Protein AF-F2IFG6-F1 (afdb_monomer_lite)

Secondary structure (DSSP, 8-state):
-HHHHHHHHHHHHHHHHHHHHHHHHHTT-EEEEEEEE-SSS-EEEEEEEETTTTEEEEEEEETTTTEEEEEEEE--SS--GGGEEEEEEEE---S--TTHHHHHHHHHHHHHHHHHHH-

Radius of gyration: 14.22 Å; chains: 1; bounding box: 33×25×43 Å

Structure (mmCIF, N/CA/C/O backbone):
data_AF-F2IFG6-F1
#
_entry.id   AF-F2IFG6-F1
#
loop_
_atom_site.group_PDB
_atom_site.id
_atom_site.type_symbol
_atom_site.label_atom_id
_atom_site.label_alt_id
_atom_site.label_comp_id
_atom_site.label_asym_id
_atom_site.label_entity_id
_atom_site.label_seq_id
_atom_site.pdbx_PDB_ins_code
_atom_site.Cartn_x
_atom_site.Cartn_y
_atom_site.Cartn_z
_atom_site.occupancy
_atom_site.B_iso_or_equiv
_atom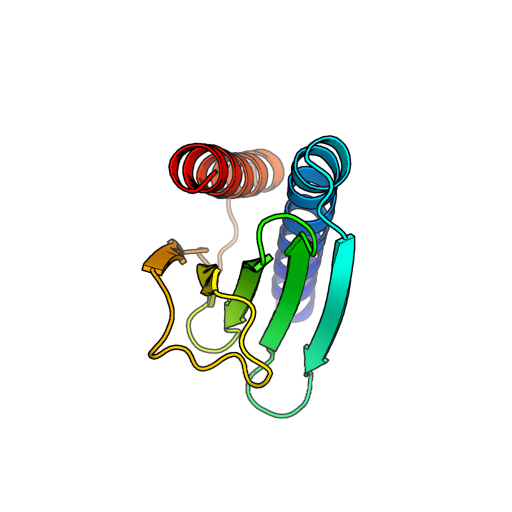_site.auth_seq_id
_atom_site.auth_comp_id
_atom_site.auth_asym_id
_atom_site.auth_atom_id
_atom_site.pdbx_PDB_model_num
ATOM 1 N N . MET A 1 1 ? 21.129 1.382 -16.371 1.00 46.50 1 MET A N 1
ATOM 2 C CA . MET A 1 1 ? 19.902 0.546 -16.429 1.00 46.50 1 MET A CA 1
ATOM 3 C C . MET A 1 1 ? 19.304 0.313 -15.038 1.00 46.50 1 MET A C 1
ATOM 5 O O . MET A 1 1 ? 18.096 0.440 -14.908 1.00 46.50 1 MET A O 1
ATOM 9 N N . LEU A 1 2 ? 20.127 0.068 -14.006 1.00 52.81 2 LEU A N 1
ATOM 10 C CA . LEU A 1 2 ? 19.700 -0.076 -12.602 1.00 52.81 2 LEU A CA 1
ATOM 11 C C . LEU A 1 2 ? 19.018 1.176 -12.006 1.00 52.81 2 LEU A C 1
ATOM 13 O O . LEU A 1 2 ? 17.926 1.044 -11.466 1.00 52.81 2 LEU A O 1
ATOM 17 N N . ASN A 1 3 ? 19.585 2.381 -12.174 1.00 58.50 3 ASN A N 1
ATOM 18 C CA . ASN A 1 3 ? 18.987 3.624 -11.636 1.00 58.50 3 ASN A CA 1
ATOM 19 C C . ASN A 1 3 ? 17.570 3.873 -12.156 1.00 58.50 3 ASN A C 1
ATOM 21 O O . ASN A 1 3 ? 16.654 4.140 -11.398 1.00 58.50 3 ASN A O 1
ATOM 25 N N . TYR A 1 4 ? 17.374 3.664 -13.451 1.00 56.62 4 TYR A N 1
ATOM 26 C CA . TYR A 1 4 ? 16.075 3.806 -14.089 1.00 56.62 4 TYR A CA 1
ATOM 27 C C . TYR A 1 4 ? 15.035 2.795 -13.569 1.00 56.62 4 TYR A C 1
ATOM 29 O O . TYR A 1 4 ? 13.848 3.100 -13.520 1.00 56.62 4 TYR A O 1
ATOM 37 N N . ILE A 1 5 ? 15.441 1.569 -13.211 1.00 60.12 5 ILE A N 1
ATOM 38 C CA . ILE A 1 5 ? 14.522 0.580 -12.620 1.00 60.12 5 ILE A CA 1
ATOM 39 C C . ILE A 1 5 ? 14.116 1.033 -11.213 1.00 60.12 5 ILE A C 1
ATOM 41 O O . ILE A 1 5 ? 12.933 0.952 -10.891 1.00 60.12 5 ILE A O 1
ATOM 45 N N . ARG A 1 6 ? 15.063 1.570 -10.431 1.00 65.38 6 ARG A N 1
ATOM 46 C CA . ARG A 1 6 ? 14.803 2.152 -9.105 1.00 65.38 6 ARG A CA 1
ATOM 47 C C . ARG A 1 6 ? 13.850 3.341 -9.167 1.00 65.38 6 ARG A C 1
ATOM 49 O O . ARG A 1 6 ? 12.828 3.309 -8.501 1.00 65.38 6 ARG A O 1
ATOM 56 N N . GLU A 1 7 ? 14.089 4.295 -10.063 1.00 67.56 7 GLU A N 1
ATOM 57 C CA . GLU A 1 7 ? 13.195 5.446 -10.269 1.00 67.56 7 GLU A CA 1
ATOM 58 C C . GLU A 1 7 ? 11.751 5.020 -10.587 1.00 67.56 7 GLU A C 1
ATOM 60 O O . GLU A 1 7 ? 10.796 5.666 -10.159 1.00 67.56 7 GLU A O 1
ATOM 65 N N . ASN A 1 8 ? 11.563 3.909 -11.312 1.00 68.62 8 ASN A N 1
ATOM 66 C CA . ASN A 1 8 ? 10.223 3.394 -11.606 1.00 68.62 8 ASN A CA 1
ATOM 67 C C . ASN A 1 8 ? 9.541 2.787 -10.373 1.00 68.62 8 ASN A C 1
ATOM 69 O O . ASN A 1 8 ? 8.326 2.925 -10.230 1.00 68.62 8 ASN A O 1
ATOM 73 N N . ILE A 1 9 ? 10.297 2.088 -9.525 1.00 71.75 9 ILE A N 1
ATOM 74 C CA . ILE A 1 9 ? 9.786 1.523 -8.274 1.00 71.75 9 ILE A CA 1
ATOM 75 C C . ILE A 1 9 ? 9.435 2.664 -7.328 1.00 71.75 9 ILE A C 1
ATOM 77 O O . ILE A 1 9 ? 8.310 2.710 -6.848 1.00 71.75 9 ILE A O 1
ATOM 81 N N . ASP A 1 10 ? 10.342 3.620 -7.144 1.00 77.56 10 ASP A N 1
ATOM 82 C CA . ASP A 1 10 ? 10.131 4.782 -6.283 1.00 77.56 10 ASP A CA 1
ATOM 83 C C . ASP A 1 10 ? 8.871 5.546 -6.677 1.00 77.56 10 ASP A C 1
ATOM 85 O O . ASP A 1 10 ? 8.028 5.840 -5.832 1.00 77.56 10 ASP A O 1
ATOM 89 N N . TYR A 1 11 ? 8.700 5.790 -7.978 1.00 79.94 11 TYR A N 1
ATOM 90 C CA . TYR A 1 11 ? 7.505 6.437 -8.497 1.00 79.94 11 TYR A CA 1
ATOM 91 C C . TYR A 1 11 ? 6.237 5.609 -8.258 1.00 79.94 11 TYR A C 1
ATOM 93 O O . TYR A 1 11 ? 5.216 6.159 -7.853 1.00 79.94 11 TYR A O 1
ATOM 101 N N . ALA A 1 12 ? 6.272 4.294 -8.494 1.00 77.62 12 ALA A N 1
ATOM 102 C CA . ALA A 1 12 ? 5.113 3.432 -8.269 1.00 77.62 12 ALA A CA 1
ATOM 103 C C . ALA A 1 12 ? 4.713 3.370 -6.786 1.00 77.62 12 ALA A C 1
ATOM 105 O O . ALA A 1 12 ? 3.524 3.425 -6.481 1.00 77.62 12 ALA A O 1
ATOM 106 N N . GLN A 1 13 ? 5.695 3.294 -5.887 1.00 79.81 13 GLN A N 1
ATOM 107 C CA . GLN A 1 13 ? 5.503 3.304 -4.436 1.00 79.81 13 GLN A CA 1
ATOM 108 C C . GLN A 1 13 ? 4.883 4.606 -3.966 1.00 79.81 13 GLN A C 1
ATOM 110 O O . GLN A 1 13 ? 3.878 4.593 -3.265 1.00 79.81 13 GLN A O 1
ATOM 115 N N . GLU A 1 14 ? 5.443 5.729 -4.406 1.00 86.62 14 GLU A N 1
ATOM 116 C CA . GLU A 1 14 ? 4.961 7.042 -4.000 1.00 86.62 14 GLU A CA 1
ATOM 117 C C . GLU A 1 14 ? 3.537 7.289 -4.513 1.00 86.62 14 GLU A C 1
ATOM 119 O O . GLU A 1 14 ? 2.678 7.769 -3.777 1.00 86.62 14 GLU A O 1
ATOM 124 N N . GLN A 1 15 ? 3.236 6.875 -5.749 1.00 86.06 15 GLN A N 1
ATOM 125 C CA . GLN A 1 15 ? 1.876 6.938 -6.287 1.00 86.06 15 GLN A CA 1
ATOM 126 C C . GLN A 1 15 ? 0.896 6.036 -5.525 1.00 86.06 15 GLN A C 1
ATOM 128 O O . GLN A 1 15 ? -0.239 6.450 -5.284 1.00 86.06 15 GLN A O 1
ATOM 133 N N . ALA A 1 16 ? 1.308 4.820 -5.152 1.00 86.19 16 ALA A N 1
ATOM 134 C CA . ALA A 1 16 ? 0.481 3.917 -4.358 1.00 86.19 16 ALA A CA 1
ATOM 135 C C . ALA A 1 16 ? 0.206 4.509 -2.971 1.00 86.19 16 ALA A C 1
ATOM 137 O O . ALA A 1 16 ? -0.955 4.667 -2.602 1.00 86.19 16 ALA A O 1
ATOM 138 N N . LYS A 1 17 ? 1.254 4.930 -2.255 1.00 91.19 17 LYS A N 1
ATOM 139 C CA . LYS A 1 17 ? 1.162 5.585 -0.947 1.00 91.19 17 LYS A CA 1
ATOM 140 C C . LYS A 1 17 ? 0.207 6.775 -0.984 1.00 91.19 17 LYS A C 1
ATOM 142 O O . LYS A 1 17 ? -0.739 6.808 -0.209 1.00 91.19 17 LYS A O 1
ATOM 147 N N . GLN A 1 18 ? 0.411 7.721 -1.904 1.00 92.31 18 GLN A N 1
ATOM 148 C CA . GLN A 1 18 ? -0.410 8.934 -1.992 1.00 92.31 18 GLN A CA 1
ATOM 149 C C . GLN A 1 18 ? -1.892 8.618 -2.212 1.00 92.31 18 GLN A C 1
ATOM 151 O O . GLN A 1 18 ? -2.752 9.177 -1.532 1.00 92.31 18 GLN A O 1
ATOM 156 N N . LYS A 1 19 ? -2.208 7.717 -3.151 1.00 90.12 19 LYS A N 1
ATOM 157 C CA . LYS A 1 19 ? -3.605 7.395 -3.470 1.00 90.12 19 LYS A CA 1
ATOM 158 C C . LYS A 1 19 ? -4.286 6.566 -2.387 1.00 90.12 19 LYS A C 1
ATOM 160 O 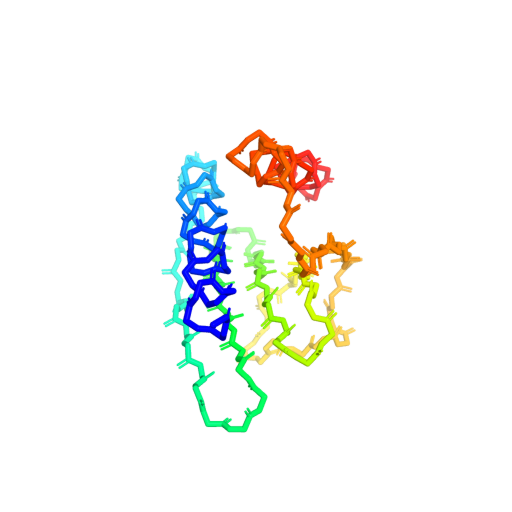O . LYS A 1 19 ? -5.458 6.808 -2.113 1.00 90.12 19 LYS A O 1
ATOM 165 N N . LEU A 1 20 ? -3.581 5.610 -1.783 1.00 89.56 20 LEU A N 1
ATOM 166 C CA . LEU A 1 20 ? -4.129 4.815 -0.685 1.00 89.56 20 LEU A CA 1
ATOM 167 C C . LEU A 1 20 ? -4.330 5.685 0.558 1.00 89.56 20 LEU A C 1
ATOM 169 O O . LEU A 1 20 ? -5.416 5.642 1.124 1.00 89.56 20 LEU A O 1
ATOM 173 N N . SER A 1 21 ? -3.364 6.543 0.913 1.00 93.25 21 SER A N 1
ATOM 174 C CA . SER A 1 21 ? -3.525 7.505 2.012 1.00 93.25 21 SER A CA 1
ATOM 175 C C . SER A 1 21 ? -4.740 8.404 1.806 1.00 93.25 21 SER A C 1
ATOM 177 O O . SER A 1 21 ? -5.538 8.530 2.718 1.00 93.25 21 SER A O 1
ATOM 179 N N . LEU A 1 22 ? -4.971 8.943 0.602 1.00 93.50 22 LEU A N 1
ATOM 180 C CA . LEU A 1 22 ? -6.155 9.774 0.344 1.00 93.50 22 LEU A CA 1
ATOM 181 C C . LEU A 1 22 ? -7.478 9.051 0.668 1.00 93.50 22 LEU A C 1
ATOM 183 O O . LEU A 1 22 ? -8.417 9.666 1.166 1.00 93.50 22 LEU A O 1
ATOM 187 N N . ILE A 1 23 ? -7.572 7.756 0.366 1.00 90.81 23 ILE A N 1
ATOM 188 C CA . ILE A 1 23 ? -8.766 6.948 0.652 1.00 90.81 23 ILE A CA 1
ATOM 189 C C . ILE A 1 23 ? -8.847 6.636 2.150 1.00 90.81 23 ILE A C 1
ATOM 191 O O . ILE A 1 23 ? -9.893 6.815 2.767 1.00 90.81 23 ILE A O 1
ATOM 195 N N . LEU A 1 24 ? -7.738 6.186 2.729 1.00 90.38 24 LEU A N 1
ATOM 196 C CA . LEU A 1 24 ? -7.640 5.721 4.109 1.00 90.38 24 LEU A CA 1
ATOM 197 C C . LEU A 1 24 ? -7.805 6.859 5.124 1.00 90.38 24 LEU A C 1
ATOM 199 O O . LEU A 1 24 ? -8.525 6.694 6.108 1.00 90.38 24 LEU A O 1
ATOM 203 N N . ASP A 1 25 ? -7.235 8.030 4.855 1.00 92.50 25 ASP A N 1
ATOM 204 C CA . ASP A 1 25 ? -7.369 9.223 5.695 1.00 92.50 25 ASP A CA 1
ATOM 205 C C . ASP A 1 25 ? -8.840 9.670 5.777 1.00 92.50 25 ASP A C 1
ATOM 207 O O . ASP A 1 25 ? -9.342 9.978 6.859 1.00 92.50 25 ASP A O 1
ATOM 211 N N . ASN A 1 26 ? -9.575 9.611 4.656 1.00 91.94 26 ASN A N 1
ATOM 212 C CA . ASN A 1 26 ? -11.017 9.896 4.618 1.00 91.94 26 ASN A CA 1
ATOM 213 C C . ASN A 1 26 ? -11.858 8.888 5.421 1.00 91.94 26 ASN A C 1
ATOM 215 O O . ASN A 1 26 ? -12.983 9.196 5.807 1.00 91.94 26 ASN A O 1
ATOM 219 N N . LEU A 1 27 ? -11.319 7.697 5.684 1.00 89.56 27 LEU A N 1
ATOM 220 C CA . LEU A 1 27 ? -11.963 6.629 6.452 1.00 89.56 27 LEU A CA 1
ATOM 221 C C . LEU A 1 27 ? -11.435 6.538 7.894 1.00 89.56 27 LEU A C 1
ATOM 223 O O . LEU A 1 27 ? -11.718 5.573 8.605 1.00 89.56 27 LEU A O 1
ATOM 227 N N . GLY A 1 28 ? -10.672 7.540 8.342 1.00 89.38 28 GLY A N 1
ATOM 228 C CA . GLY A 1 28 ? -10.194 7.654 9.720 1.00 89.38 28 GLY A CA 1
ATOM 229 C C . GLY A 1 28 ? -8.952 6.823 10.045 1.00 89.38 28 GLY A C 1
ATOM 230 O O . GLY A 1 28 ? -8.582 6.717 11.219 1.00 89.38 28 GLY A O 1
ATOM 231 N N . TYR A 1 29 ? -8.291 6.248 9.040 1.00 90.62 29 TYR A N 1
ATOM 232 C CA . TYR A 1 29 ? -6.986 5.626 9.227 1.00 90.62 29 TYR A CA 1
ATOM 233 C C . TYR A 1 29 ? -5.893 6.695 9.307 1.00 90.62 29 TYR A C 1
ATOM 235 O O . TYR A 1 29 ? -6.047 7.812 8.820 1.00 90.62 29 TYR A O 1
ATOM 243 N N . LYS A 1 30 ? -4.764 6.345 9.921 1.00 90.19 30 LYS A N 1
ATOM 244 C CA . LYS A 1 30 ? -3.563 7.180 9.986 1.00 90.19 30 LYS A CA 1
ATOM 245 C C . LYS A 1 30 ? -2.343 6.364 9.609 1.00 90.19 30 LYS A C 1
ATOM 247 O O . LYS A 1 30 ? -2.170 5.258 10.120 1.00 90.19 30 LYS A O 1
ATOM 252 N N . LEU A 1 31 ? -1.485 6.926 8.763 1.00 91.12 31 LEU A N 1
ATOM 253 C CA . LEU A 1 31 ? -0.180 6.345 8.464 1.00 91.12 31 LEU A CA 1
ATOM 254 C C . LEU A 1 31 ? 0.702 6.392 9.723 1.00 91.12 31 LEU A C 1
ATOM 256 O O . LEU A 1 31 ? 0.970 7.469 10.253 1.00 91.12 31 LEU A O 1
ATOM 260 N N . VAL A 1 32 ? 1.148 5.230 10.193 1.00 87.88 32 VAL A N 1
ATOM 261 C CA . VAL A 1 32 ? 1.992 5.083 11.395 1.00 87.88 32 VAL A CA 1
ATOM 262 C C . VAL A 1 32 ? 3.347 4.459 11.112 1.00 87.88 32 VAL A C 1
ATOM 264 O O . VAL A 1 32 ? 4.244 4.556 11.942 1.00 87.88 32 VAL A O 1
ATOM 267 N N . THR A 1 33 ? 3.524 3.832 9.951 1.00 88.25 33 THR A N 1
ATOM 268 C CA . THR A 1 33 ? 4.836 3.358 9.499 1.00 88.25 33 THR A CA 1
ATOM 269 C C . THR A 1 33 ? 5.058 3.748 8.052 1.00 88.25 33 THR A C 1
ATOM 271 O O . THR A 1 33 ? 4.188 3.554 7.208 1.00 88.25 33 THR A O 1
ATOM 274 N N . ASP A 1 34 ? 6.240 4.298 7.802 1.00 90.81 34 ASP A N 1
ATOM 275 C CA . ASP A 1 34 ? 6.807 4.622 6.498 1.00 90.81 34 ASP A CA 1
ATOM 276 C C . ASP A 1 34 ? 8.283 4.225 6.565 1.00 90.81 34 ASP A C 1
ATOM 278 O O . ASP A 1 34 ? 9.137 4.986 7.024 1.00 90.81 34 ASP A O 1
ATOM 282 N N . LEU A 1 35 ? 8.554 2.962 6.246 1.00 87.31 35 LEU A N 1
ATOM 283 C CA . LEU A 1 35 ? 9.869 2.356 6.398 1.00 87.31 35 LEU A CA 1
ATOM 284 C C . LEU A 1 35 ? 10.432 2.000 5.028 1.00 87.31 35 LEU A C 1
ATOM 286 O O . LEU A 1 35 ? 9.787 1.325 4.227 1.00 87.31 35 LEU A O 1
ATOM 290 N N . HIS A 1 36 ? 11.675 2.412 4.780 1.00 88.06 36 HIS A N 1
ATOM 291 C CA . HIS A 1 36 ? 12.435 2.037 3.591 1.00 88.06 36 HIS A CA 1
ATOM 292 C C . HIS A 1 36 ? 13.750 1.391 4.014 1.00 88.06 36 HIS A C 1
ATOM 294 O O . HIS A 1 36 ? 14.699 2.081 4.383 1.00 88.06 36 HIS A O 1
ATOM 300 N N . ASN A 1 37 ? 13.812 0.062 3.936 1.00 84.19 37 ASN A N 1
ATOM 301 C CA . ASN A 1 37 ? 15.051 -0.671 4.136 1.00 84.19 37 ASN A CA 1
ATOM 302 C C . ASN A 1 37 ? 15.800 -0.780 2.803 1.00 84.19 37 ASN A C 1
ATOM 304 O O . ASN A 1 37 ? 15.290 -1.353 1.842 1.00 84.19 37 ASN A O 1
ATOM 308 N N . LYS A 1 38 ?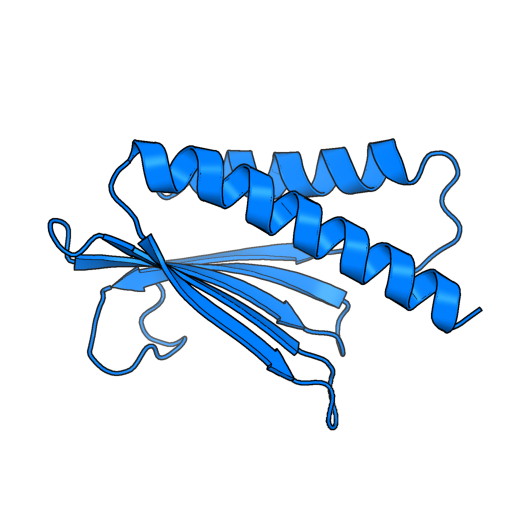 17.000 -0.197 2.747 1.00 79.25 38 LYS A N 1
ATOM 309 C CA . LYS A 1 38 ? 17.880 -0.220 1.569 1.00 79.25 38 LYS A CA 1
ATOM 310 C C . LYS A 1 38 ? 19.008 -1.243 1.687 1.00 79.25 38 LYS A C 1
ATOM 312 O O . LYS A 1 38 ? 19.709 -1.473 0.702 1.00 79.25 38 LYS A O 1
ATOM 317 N N . GLU A 1 39 ? 19.207 -1.821 2.868 1.00 74.88 39 GLU A N 1
ATOM 318 C CA . GLU A 1 39 ? 20.260 -2.799 3.122 1.00 74.88 39 GLU A CA 1
ATOM 319 C C . GLU A 1 39 ? 19.751 -4.214 2.821 1.00 74.88 39 GLU A C 1
ATOM 321 O O . GLU A 1 39 ? 18.722 -4.649 3.333 1.00 74.88 39 GLU A O 1
ATOM 326 N N . GLY A 1 40 ? 20.473 -4.947 1.970 1.00 74.62 40 GLY A N 1
ATOM 327 C CA . GLY A 1 40 ? 20.072 -6.286 1.537 1.00 74.62 40 GLY A CA 1
ATOM 328 C C . GLY A 1 40 ? 18.975 -6.264 0.468 1.00 74.62 40 GLY A C 1
ATOM 329 O O . GLY A 1 40 ? 19.142 -5.651 -0.589 1.00 74.62 40 GLY A O 1
ATOM 330 N N . ILE A 1 41 ? 17.879 -6.988 0.709 1.00 74.44 41 ILE A N 1
ATOM 331 C CA . ILE A 1 41 ? 16.694 -6.937 -0.154 1.00 74.44 41 ILE A CA 1
ATOM 332 C C . ILE A 1 41 ? 15.985 -5.620 0.137 1.00 74.44 41 ILE A C 1
ATOM 334 O O . ILE A 1 41 ? 15.533 -5.392 1.255 1.00 74.44 41 ILE A O 1
ATOM 338 N N . GLU A 1 42 ? 15.919 -4.750 -0.868 1.00 79.56 42 GLU A N 1
ATOM 339 C CA . GLU A 1 42 ? 15.264 -3.459 -0.713 1.00 79.56 42 GLU A CA 1
ATOM 340 C C . GLU A 1 42 ? 13.773 -3.670 -0.423 1.00 79.56 42 GLU A C 1
ATOM 342 O O . GLU A 1 42 ? 13.073 -4.263 -1.239 1.00 79.56 42 GLU A O 1
ATOM 347 N N . THR A 1 43 ? 13.293 -3.178 0.718 1.00 80.81 43 THR A N 1
ATOM 348 C CA . THR A 1 43 ? 11.905 -3.365 1.154 1.00 80.81 43 THR A CA 1
ATOM 349 C C . THR A 1 43 ? 11.302 -2.028 1.541 1.00 80.81 43 THR A C 1
ATOM 351 O O . THR A 1 43 ? 11.945 -1.212 2.210 1.00 80.81 43 THR A O 1
ATOM 354 N N . ARG A 1 44 ? 10.051 -1.795 1.143 1.00 86.12 44 ARG A N 1
ATOM 355 C CA . ARG A 1 44 ? 9.264 -0.655 1.629 1.00 86.12 44 ARG A CA 1
ATOM 356 C C . ARG A 1 44 ? 8.015 -1.120 2.330 1.00 86.12 44 ARG A C 1
ATOM 358 O O . ARG A 1 44 ? 7.394 -2.073 1.882 1.00 86.12 44 ARG A O 1
ATOM 365 N N . ILE A 1 45 ? 7.676 -0.447 3.420 1.00 86.12 45 ILE A N 1
ATOM 366 C CA . ILE A 1 45 ? 6.528 -0.777 4.250 1.00 86.12 45 ILE A CA 1
ATOM 367 C C . ILE A 1 45 ? 5.786 0.510 4.583 1.00 86.12 45 ILE A C 1
ATOM 369 O O . ILE A 1 45 ? 6.353 1.425 5.180 1.00 86.12 45 ILE A O 1
ATOM 373 N N . TYR A 1 46 ? 4.506 0.540 4.238 1.00 89.50 46 TYR A N 1
ATOM 374 C CA . TYR A 1 46 ? 3.550 1.541 4.677 1.00 89.50 46 TYR A CA 1
ATOM 375 C C . TYR A 1 46 ? 2.487 0.857 5.527 1.00 89.50 46 TYR A C 1
ATOM 377 O O . TYR A 1 46 ? 1.928 -0.149 5.097 1.00 89.50 46 TYR A O 1
ATOM 385 N N . GLN A 1 47 ? 2.203 1.380 6.718 1.00 88.81 47 GLN A N 1
ATOM 386 C CA . GLN A 1 47 ? 1.134 0.860 7.576 1.00 88.81 47 GLN A CA 1
ATOM 387 C C . GLN A 1 47 ? 0.197 1.981 7.984 1.00 88.81 47 GLN A C 1
ATOM 389 O O . GLN A 1 47 ? 0.629 2.994 8.542 1.00 88.81 47 GLN A O 1
ATOM 394 N N . TRP A 1 48 ? -1.088 1.761 7.746 1.00 90.69 48 TRP A N 1
ATOM 395 C CA . TRP A 1 48 ? -2.176 2.614 8.181 1.00 90.69 48 TRP A CA 1
ATOM 396 C C . TRP A 1 48 ? -2.975 1.899 9.257 1.00 90.69 48 TRP A C 1
ATOM 398 O O . TRP A 1 48 ? -3.280 0.717 9.118 1.00 90.69 48 TRP A O 1
ATOM 408 N N . ILE A 1 49 ? -3.341 2.613 10.315 1.00 88.00 49 ILE A N 1
ATOM 409 C CA . ILE A 1 49 ? -4.172 2.070 11.391 1.00 88.00 49 ILE A CA 1
ATOM 410 C C . ILE A 1 49 ? -5.405 2.931 11.609 1.00 88.00 49 ILE A C 1
ATOM 412 O O . ILE A 1 49 ? -5.325 4.159 11.601 1.00 88.00 49 ILE A O 1
ATOM 416 N N . ASN A 1 50 ? -6.534 2.289 11.869 1.00 85.12 50 ASN A N 1
ATOM 417 C CA . ASN A 1 50 ? -7.723 2.910 12.421 1.00 85.12 50 ASN A CA 1
ATOM 418 C C . ASN A 1 50 ? -7.906 2.395 13.852 1.00 85.12 50 ASN A C 1
ATOM 420 O O . ASN A 1 50 ? -8.227 1.231 14.090 1.00 85.12 50 ASN A O 1
ATOM 424 N N . LEU A 1 51 ? -7.681 3.280 14.825 1.00 77.75 51 LEU A N 1
ATOM 425 C CA . LEU A 1 51 ? -7.751 2.936 16.247 1.00 77.75 51 LEU A CA 1
ATOM 426 C C . LEU A 1 51 ? -9.181 2.653 16.726 1.00 77.75 51 LEU A C 1
ATOM 428 O O . LEU A 1 51 ? -9.351 1.929 17.704 1.00 77.75 51 LEU A O 1
ATOM 432 N N . GLN A 1 52 ? -10.197 3.213 16.061 1.00 81.31 52 GLN A N 1
ATOM 433 C CA . GLN A 1 52 ? -11.598 3.012 16.437 1.00 81.31 52 GLN A CA 1
ATOM 434 C C . GLN A 1 52 ? -12.064 1.607 16.058 1.00 81.31 52 GLN A C 1
ATOM 436 O O . GLN A 1 52 ? -12.670 0.922 16.878 1.00 81.31 52 GLN A O 1
ATOM 441 N N . SER A 1 53 ? -11.732 1.159 14.844 1.00 78.19 53 SER A N 1
ATOM 442 C CA . SER A 1 53 ? -12.048 -0.192 14.365 1.00 78.19 53 SER A CA 1
ATOM 443 C C . SER A 1 53 ? -10.986 -1.238 14.723 1.00 78.19 53 SER A C 1
ATOM 445 O O . SER A 1 53 ? -11.199 -2.419 14.468 1.00 78.19 53 SER A O 1
ATOM 447 N N . LYS A 1 54 ? -9.859 -0.830 15.331 1.00 78.12 54 LYS A N 1
ATOM 448 C CA . LYS A 1 54 ? -8.679 -1.679 15.599 1.00 78.12 54 LYS A CA 1
ATOM 449 C C . LYS A 1 54 ? -8.188 -2.409 14.345 1.00 78.12 54 LYS A C 1
ATOM 451 O O . LYS A 1 54 ? -7.768 -3.565 14.407 1.00 78.12 54 LYS A O 1
ATOM 456 N N . HIS A 1 55 ? -8.246 -1.716 13.218 1.00 81.00 55 HIS A N 1
ATOM 457 C CA . HIS A 1 55 ? -7.969 -2.274 11.908 1.00 81.00 55 HIS A CA 1
ATOM 458 C C . HIS A 1 55 ? -6.693 -1.675 11.318 1.00 81.00 55 HIS A C 1
ATOM 460 O O . HIS A 1 55 ? -6.462 -0.469 11.437 1.00 81.00 55 HIS A O 1
ATOM 466 N N . CYS A 1 56 ? -5.867 -2.500 10.684 1.00 83.94 56 CYS A N 1
ATOM 467 C CA . CYS A 1 56 ? -4.617 -2.101 10.060 1.00 83.94 56 CYS A CA 1
ATOM 468 C C . CYS A 1 56 ? -4.578 -2.542 8.600 1.00 83.94 56 CYS A C 1
ATOM 470 O O . CYS A 1 56 ? -4.894 -3.675 8.265 1.00 83.94 56 CYS A O 1
ATOM 472 N N . ILE A 1 57 ? -4.130 -1.637 7.740 1.00 85.19 57 ILE A N 1
ATOM 473 C CA . ILE A 1 57 ? -3.807 -1.921 6.349 1.00 85.19 57 ILE A CA 1
ATOM 474 C C . ILE A 1 57 ? -2.306 -1.741 6.189 1.00 85.19 57 ILE A C 1
ATOM 476 O O . ILE A 1 57 ? -1.759 -0.716 6.602 1.00 85.19 57 ILE A O 1
ATOM 480 N N . GLN A 1 58 ? -1.639 -2.702 5.563 1.00 85.44 58 GLN A N 1
ATOM 481 C CA . GLN A 1 58 ? -0.210 -2.635 5.304 1.00 85.44 58 GLN A CA 1
ATOM 482 C C . GLN A 1 58 ? 0.073 -2.857 3.821 1.00 85.44 58 GLN A C 1
ATOM 484 O O . GLN A 1 58 ? -0.348 -3.847 3.236 1.00 85.44 58 GLN A O 1
ATOM 489 N N . LEU A 1 59 ? 0.824 -1.937 3.222 1.00 86.19 59 LEU A N 1
ATOM 490 C CA . LEU A 1 59 ? 1.396 -2.088 1.891 1.00 86.19 59 LEU A CA 1
ATOM 491 C C . LEU A 1 59 ? 2.888 -2.365 2.032 1.00 86.19 59 LEU A C 1
ATOM 493 O O . LEU A 1 59 ? 3.619 -1.594 2.651 1.00 86.19 59 LEU A O 1
ATOM 497 N N . ILE A 1 60 ? 3.345 -3.442 1.419 1.00 83.62 60 ILE A N 1
ATOM 498 C CA . ILE A 1 60 ? 4.725 -3.896 1.434 1.00 83.62 60 ILE A CA 1
ATOM 499 C C . ILE A 1 60 ? 5.196 -3.992 0.001 1.00 83.62 60 ILE A C 1
ATOM 501 O O . ILE A 1 60 ? 4.451 -4.310 -0.924 1.00 83.62 60 ILE A O 1
ATOM 505 N N . TRP A 1 61 ? 6.463 -3.702 -0.196 1.00 80.25 61 TRP A N 1
ATOM 506 C CA . TRP A 1 61 ? 7.135 -3.970 -1.440 1.00 80.25 61 TRP A CA 1
ATOM 507 C C . TRP A 1 61 ? 8.374 -4.773 -1.179 1.00 80.25 61 TRP A C 1
ATOM 509 O O . TRP A 1 61 ? 9.245 -4.325 -0.438 1.00 80.25 61 TRP A O 1
ATOM 519 N N . ASP A 1 62 ? 8.438 -5.926 -1.828 1.00 75.25 62 ASP A N 1
ATOM 520 C CA . ASP A 1 62 ? 9.598 -6.794 -1.797 1.00 75.25 62 ASP A CA 1
ATOM 521 C C . ASP A 1 62 ? 10.438 -6.570 -3.063 1.00 75.25 62 ASP A C 1
ATOM 523 O O . ASP A 1 62 ? 10.039 -6.902 -4.189 1.00 75.25 62 ASP A O 1
ATOM 527 N N . GLY A 1 63 ? 11.628 -6.000 -2.885 1.00 67.50 63 GLY A N 1
ATOM 528 C CA . GLY A 1 63 ? 12.594 -5.751 -3.947 1.00 67.50 63 GLY A CA 1
ATOM 529 C C . GLY A 1 63 ? 13.303 -6.996 -4.474 1.00 67.50 63 GLY A C 1
ATOM 530 O O . GLY A 1 63 ? 13.965 -6.906 -5.515 1.00 67.50 63 GLY A O 1
ATOM 531 N N . LYS A 1 64 ? 13.157 -8.159 -3.835 1.00 67.12 64 LYS A N 1
ATOM 5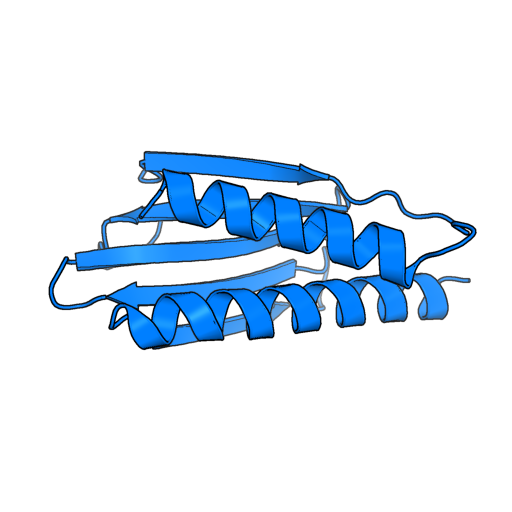32 C CA . LYS A 1 64 ? 13.651 -9.437 -4.359 1.00 67.12 64 LYS A CA 1
ATOM 533 C C . LYS A 1 64 ? 12.759 -9.901 -5.505 1.00 67.12 64 LYS A C 1
ATOM 535 O O . LYS A 1 64 ? 13.238 -10.029 -6.632 1.00 67.12 64 LYS A O 1
ATOM 540 N N . GLU A 1 65 ? 11.460 -10.034 -5.246 1.00 58.25 65 GLU A N 1
ATOM 541 C CA . GLU A 1 65 ? 10.488 -10.603 -6.194 1.00 58.25 65 GLU A CA 1
ATOM 542 C C . GLU A 1 65 ? 9.749 -9.546 -7.045 1.00 58.25 65 GLU A C 1
ATOM 544 O O . GLU A 1 65 ? 9.215 -9.859 -8.109 1.00 58.25 65 GLU A O 1
ATOM 549 N N . ASN A 1 66 ? 9.816 -8.259 -6.677 1.00 65.00 66 ASN A N 1
ATOM 550 C CA . ASN A 1 66 ? 9.164 -7.118 -7.354 1.00 65.00 66 ASN A CA 1
ATOM 551 C C . ASN A 1 66 ? 7.650 -7.083 -7.289 1.00 65.00 66 ASN A C 1
ATOM 553 O O . ASN A 1 66 ? 6.991 -6.628 -8.233 1.00 65.00 66 ASN A O 1
ATOM 557 N N . TRP A 1 67 ? 7.081 -7.542 -6.191 1.00 64.62 67 TRP A N 1
ATOM 558 C CA . TRP A 1 67 ? 5.644 -7.498 -5.992 1.00 64.62 67 TRP A CA 1
ATOM 559 C C . TRP A 1 67 ? 5.308 -6.464 -4.924 1.00 64.62 67 TRP A C 1
ATOM 561 O O . TRP A 1 67 ? 6.095 -6.205 -4.013 1.00 64.62 67 TRP A O 1
ATOM 571 N N . PHE A 1 68 ? 4.165 -5.811 -5.107 1.00 62.59 68 PHE A N 1
ATOM 572 C CA . PHE A 1 68 ? 3.483 -5.161 -4.003 1.00 62.59 68 PHE A CA 1
ATOM 573 C C . PHE A 1 68 ? 2.668 -6.220 -3.282 1.00 62.59 68 PHE A C 1
ATOM 575 O O . PHE A 1 68 ? 2.024 -7.038 -3.937 1.00 62.59 68 PHE A O 1
ATOM 582 N N . ASP A 1 69 ? 2.663 -6.154 -1.969 1.00 65.06 69 ASP A N 1
ATOM 583 C CA . ASP A 1 69 ? 1.789 -6.926 -1.117 1.00 65.06 69 ASP A CA 1
ATOM 584 C C . ASP A 1 69 ? 0.919 -5.948 -0.323 1.00 65.06 69 ASP A C 1
ATOM 586 O O . ASP A 1 69 ? 1.445 -5.100 0.392 1.00 65.06 69 ASP A O 1
ATOM 590 N N . LEU A 1 70 ? -0.396 -5.987 -0.524 1.00 66.44 70 LEU A N 1
ATOM 591 C CA . LEU A 1 70 ? -1.355 -5.211 0.255 1.00 66.44 70 LEU A CA 1
ATOM 592 C C . LEU A 1 70 ? -2.119 -6.181 1.150 1.00 66.44 70 LEU A C 1
ATOM 594 O O . LEU A 1 70 ? -2.955 -6.937 0.658 1.00 66.44 70 LEU A O 1
ATOM 598 N N . GLY A 1 71 ? -1.824 -6.138 2.443 1.00 63.09 71 GLY A N 1
ATOM 599 C CA . GLY A 1 71 ? -2.437 -6.997 3.441 1.00 63.09 71 GLY A CA 1
ATOM 600 C C . GLY A 1 71 ? -3.334 -6.238 4.415 1.00 63.09 71 GLY A C 1
ATOM 601 O O . GLY A 1 71 ? -3.076 -5.081 4.764 1.00 63.09 71 GLY A O 1
ATOM 602 N N . GLU A 1 72 ? -4.378 -6.924 4.856 1.00 66.94 72 GLU A N 1
ATOM 603 C CA . GLU A 1 72 ? -5.278 -6.543 5.938 1.00 66.94 72 GLU A CA 1
ATOM 604 C C . GLU A 1 72 ? -4.846 -7.208 7.246 1.00 66.94 72 GLU A C 1
ATOM 606 O O . GLU A 1 72 ? -4.589 -8.408 7.260 1.00 66.94 72 GLU A O 1
ATOM 611 N N . PHE A 1 73 ? -4.806 -6.465 8.350 1.00 64.25 73 PHE A N 1
ATOM 612 C CA . PHE A 1 73 ? -4.368 -6.962 9.650 1.00 64.25 73 PHE A CA 1
ATOM 613 C C . PHE A 1 73 ? -5.253 -6.439 10.784 1.00 64.25 73 PHE A C 1
ATOM 615 O O . PHE A 1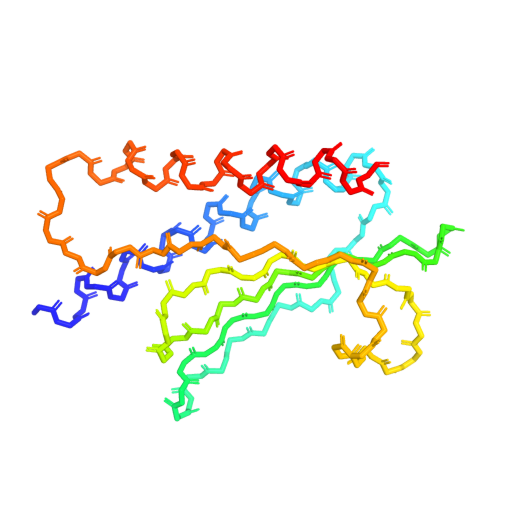 73 ? -5.632 -5.267 10.823 1.00 64.25 73 PHE A O 1
ATOM 622 N N . GLN A 1 74 ? -5.502 -7.266 11.799 1.00 54.91 74 GLN A N 1
ATOM 623 C CA . GLN A 1 74 ? -5.994 -6.759 13.083 1.00 54.91 74 GLN A CA 1
ATOM 624 C C . GLN A 1 74 ? -4.860 -6.022 13.812 1.00 54.91 74 GLN A C 1
ATOM 626 O O . GLN A 1 74 ? -3.730 -6.507 13.860 1.00 54.91 74 GLN A O 1
ATOM 631 N N . CYS A 1 75 ? -5.139 -4.852 14.402 1.00 53.81 75 CYS A N 1
ATOM 632 C CA . CYS A 1 75 ? -4.162 -4.099 15.198 1.00 53.81 75 CYS A CA 1
ATOM 633 C C . CYS A 1 75 ? -3.826 -4.837 16.510 1.00 53.81 75 CYS A C 1
ATOM 635 O O . CYS A 1 75 ? -4.299 -4.462 17.585 1.00 53.81 75 CYS A O 1
ATOM 637 N N . THR A 1 76 ? -2.996 -5.875 16.446 1.00 53.06 76 THR A N 1
ATOM 638 C CA . THR A 1 76 ? -2.319 -6.463 17.607 1.00 53.06 76 THR A CA 1
ATOM 639 C C . THR A 1 76 ? -0.923 -5.860 17.738 1.00 53.06 76 THR A C 1
ATOM 641 O O . THR A 1 76 ? -0.305 -5.511 16.738 1.00 53.06 76 THR A O 1
ATOM 644 N N . GLY A 1 77 ? -0.415 -5.715 18.968 1.00 44.00 77 GLY A N 1
ATOM 645 C CA . GLY A 1 77 ? 0.832 -4.990 19.277 1.00 44.00 77 GLY A CA 1
ATOM 646 C C . GLY A 1 77 ? 2.101 -5.473 18.557 1.00 44.00 77 GLY A C 1
ATOM 647 O O . GLY A 1 77 ? 3.105 -4.777 18.611 1.00 44.00 77 GLY A O 1
ATOM 648 N N . ASN A 1 78 ? 2.037 -6.610 17.859 1.00 50.56 78 ASN A N 1
ATOM 649 C CA . ASN A 1 78 ? 2.987 -7.042 16.843 1.00 50.56 78 ASN A CA 1
ATOM 650 C C . ASN A 1 78 ? 2.189 -7.469 15.599 1.00 50.56 78 ASN A C 1
ATOM 652 O O . ASN A 1 78 ? 1.335 -8.355 15.692 1.00 50.56 78 ASN A O 1
ATOM 656 N N . LEU A 1 79 ? 2.437 -6.815 14.461 1.00 52.50 79 LEU A N 1
ATOM 657 C CA . LEU A 1 79 ? 1.892 -7.214 13.163 1.00 52.50 79 LEU A CA 1
ATOM 658 C C . LEU A 1 79 ? 2.718 -8.402 12.666 1.00 52.50 79 LEU A C 1
ATOM 660 O O . LEU A 1 79 ? 3.876 -8.241 12.289 1.00 52.50 79 LEU A O 1
ATOM 664 N N . ASP A 1 80 ? 2.132 -9.591 12.731 1.00 52.09 80 ASP A N 1
ATOM 665 C CA . ASP A 1 80 ? 2.694 -10.814 12.165 1.00 52.09 80 ASP A CA 1
ATOM 666 C C . ASP A 1 80 ? 1.882 -11.181 10.916 1.00 52.09 80 ASP A C 1
ATOM 668 O O . ASP A 1 80 ? 0.651 -11.099 10.939 1.00 52.09 80 ASP A O 1
ATOM 672 N N . TYR A 1 81 ? 2.549 -11.591 9.832 1.00 49.38 81 TYR A N 1
ATOM 673 C CA . TYR A 1 81 ? 1.903 -12.006 8.573 1.00 49.38 81 TYR A CA 1
ATOM 674 C C . TYR A 1 81 ? 0.894 -13.142 8.775 1.00 49.38 81 TYR A C 1
ATOM 676 O O . TYR A 1 81 ? -0.040 -13.290 7.992 1.00 49.38 81 TYR A O 1
ATOM 684 N N . LEU A 1 82 ? 1.054 -13.917 9.851 1.00 44.41 82 LEU A N 1
ATOM 685 C CA . LEU A 1 82 ? 0.133 -14.978 10.260 1.00 44.41 82 LEU A CA 1
ATOM 686 C C . LEU A 1 82 ? -1.253 -14.468 10.689 1.00 44.41 82 LEU A C 1
ATOM 688 O O . LEU A 1 82 ? -2.204 -15.244 10.677 1.00 44.41 82 LEU A O 1
ATOM 692 N N . ASN A 1 83 ? -1.375 -13.186 11.041 1.00 49.44 83 ASN A N 1
ATOM 693 C CA . ASN A 1 83 ? -2.630 -12.557 11.458 1.00 49.44 83 ASN A CA 1
ATOM 694 C C . ASN A 1 83 ? -3.292 -11.749 10.333 1.00 49.44 83 ASN A C 1
ATOM 696 O O . ASN A 1 83 ? -4.210 -10.972 10.604 1.00 49.44 83 ASN A O 1
ATOM 700 N N . ALA A 1 84 ? -2.806 -11.883 9.096 1.00 54.81 84 ALA A N 1
ATOM 701 C CA . ALA A 1 84 ? -3.399 -11.193 7.966 1.00 54.81 84 ALA A CA 1
ATOM 702 C C . ALA A 1 84 ? -4.746 -11.831 7.600 1.00 54.81 84 ALA A C 1
ATOM 704 O O . ALA A 1 84 ? -4.812 -13.040 7.360 1.00 54.81 84 ALA A O 1
ATOM 705 N N . THR A 1 85 ? -5.815 -11.035 7.545 1.00 58.69 85 THR A N 1
ATOM 706 C CA . THR A 1 85 ? -7.144 -11.522 7.143 1.00 58.69 85 THR A CA 1
ATOM 707 C C . THR A 1 85 ? -7.190 -11.781 5.635 1.00 58.69 85 THR A C 1
ATOM 709 O O . THR A 1 85 ? -7.775 -12.765 5.183 1.00 58.69 85 THR A O 1
ATOM 712 N N . GLU A 1 86 ? -6.519 -10.928 4.858 1.00 60.47 86 GLU A N 1
ATOM 713 C CA . GLU A 1 86 ? -6.425 -11.015 3.403 1.00 60.47 86 GLU A CA 1
ATOM 714 C C . GLU A 1 86 ? -5.094 -10.407 2.930 1.00 60.47 86 GLU A C 1
ATOM 716 O O . GLU A 1 86 ? -4.658 -9.381 3.446 1.00 60.47 86 GLU A O 1
ATOM 721 N N . ILE A 1 87 ? -4.422 -11.049 1.968 1.00 60.50 87 ILE A N 1
ATOM 722 C CA . ILE A 1 87 ? -3.131 -10.617 1.403 1.00 60.50 87 ILE A CA 1
ATOM 723 C C . ILE A 1 87 ? -3.274 -10.595 -0.118 1.00 60.50 87 ILE A C 1
ATOM 725 O O . ILE A 1 87 ? -3.409 -11.651 -0.747 1.00 60.50 87 ILE A O 1
ATOM 729 N N . LEU A 1 88 ? -3.234 -9.409 -0.732 1.00 66.75 88 LEU A N 1
ATOM 730 C CA . LEU A 1 88 ? -3.219 -9.281 -2.185 1.00 66.75 88 LEU A CA 1
ATOM 731 C C . LEU A 1 88 ? -1.820 -8.972 -2.717 1.00 66.75 88 LEU A C 1
ATOM 733 O O . LEU A 1 88 ? -1.293 -7.869 -2.575 1.00 66.75 88 LEU A O 1
ATOM 737 N N . LEU A 1 89 ? -1.307 -9.909 -3.511 1.00 62.59 89 LEU A N 1
ATOM 738 C CA . LEU A 1 89 ? -0.071 -9.748 -4.267 1.00 62.59 89 LEU A CA 1
ATOM 739 C C . LEU A 1 89 ? -0.333 -9.096 -5.633 1.00 62.59 89 LEU A C 1
ATOM 741 O O . LEU A 1 89 ? -0.966 -9.676 -6.521 1.00 62.59 89 LEU A O 1
ATOM 745 N N . VAL A 1 90 ? 0.208 -7.896 -5.849 1.00 66.94 90 VAL A N 1
ATOM 746 C CA . VAL A 1 90 ? 0.168 -7.187 -7.135 1.00 66.94 90 VAL A CA 1
ATOM 747 C C . VAL A 1 90 ? 1.565 -7.174 -7.770 1.00 66.94 90 VAL A C 1
ATOM 749 O O . VAL A 1 90 ? 2.424 -6.371 -7.395 1.00 66.94 90 VAL A O 1
ATOM 752 N N . PRO A 1 91 ? 1.821 -8.007 -8.799 1.00 63.88 91 PRO A N 1
ATOM 753 C CA . PRO A 1 91 ? 3.153 -8.110 -9.381 1.00 63.88 91 PRO A CA 1
ATOM 754 C C . PRO A 1 91 ? 3.510 -6.915 -10.276 1.00 63.88 91 PRO A C 1
ATOM 756 O O . PRO A 1 91 ? 2.682 -6.457 -11.082 1.00 63.88 91 PRO A O 1
ATOM 759 N N . ILE A 1 92 ? 4.771 -6.463 -10.218 1.00 66.38 92 ILE A N 1
ATOM 760 C CA . ILE A 1 92 ? 5.353 -5.441 -11.100 1.00 66.38 92 ILE A CA 1
ATOM 761 C C . ILE A 1 92 ? 6.401 -6.074 -12.023 1.00 66.38 92 ILE A C 1
ATOM 763 O O . ILE A 1 92 ? 7.374 -6.674 -11.578 1.00 66.38 92 ILE A O 1
ATOM 767 N N . ARG A 1 93 ? 6.269 -5.876 -13.339 1.00 65.19 93 ARG A N 1
ATOM 768 C CA . ARG A 1 93 ? 7.308 -6.265 -14.300 1.00 65.19 93 ARG A CA 1
ATOM 769 C C . ARG A 1 93 ? 8.447 -5.242 -14.326 1.00 65.19 93 ARG A C 1
ATOM 771 O O . ARG A 1 93 ? 8.211 -4.064 -14.598 1.00 65.19 93 ARG A O 1
ATOM 778 N N . ARG A 1 94 ? 9.690 -5.709 -14.151 1.00 55.91 94 ARG A N 1
ATOM 779 C CA . ARG A 1 94 ? 10.913 -4.939 -14.440 1.00 55.91 94 ARG A CA 1
ATOM 780 C C . ARG A 1 94 ? 11.171 -4.955 -15.954 1.00 55.91 94 ARG A C 1
ATOM 782 O O . ARG A 1 94 ? 11.577 -5.973 -16.499 1.00 55.91 94 ARG A O 1
ATOM 789 N N . GLY A 1 95 ? 10.925 -3.848 -16.657 1.00 53.19 95 GLY A N 1
ATOM 790 C CA . GLY A 1 95 ? 11.211 -3.768 -18.095 1.00 53.19 95 GLY A CA 1
ATOM 791 C C . GLY A 1 95 ? 10.989 -2.389 -18.716 1.00 53.19 95 GLY A C 1
ATOM 792 O O . GLY A 1 95 ? 10.311 -1.528 -18.153 1.00 53.19 95 GLY A O 1
ATOM 793 N N . LYS A 1 96 ? 11.555 -2.166 -19.911 1.00 52.00 96 LYS A N 1
ATOM 794 C CA . LYS A 1 96 ? 11.239 -0.993 -20.741 1.00 52.00 96 LYS A CA 1
ATOM 795 C C . LYS A 1 96 ? 9.832 -1.160 -21.323 1.00 52.00 96 LYS A C 1
ATOM 797 O O . LYS A 1 96 ? 9.665 -1.690 -22.412 1.00 52.00 96 LYS A O 1
ATOM 802 N N . LEU A 1 97 ? 8.817 -0.720 -20.587 1.00 60.38 97 LEU A N 1
ATOM 803 C CA . LEU A 1 97 ? 7.450 -0.659 -21.099 1.00 60.38 97 LEU A CA 1
ATOM 804 C C . LEU A 1 97 ? 7.266 0.621 -21.927 1.00 60.38 97 LEU A C 1
ATOM 806 O O . LEU A 1 97 ? 7.594 1.718 -21.465 1.00 60.38 97 LEU A O 1
ATOM 810 N N . LEU A 1 98 ? 6.721 0.491 -23.137 1.00 56.09 98 LEU A N 1
ATOM 811 C CA . LEU A 1 98 ? 6.087 1.606 -23.842 1.00 56.09 98 LEU A CA 1
ATOM 812 C C . LEU A 1 98 ? 4.829 1.971 -23.026 1.00 56.09 98 LEU A C 1
ATOM 814 O O . LEU A 1 98 ? 4.004 1.102 -22.764 1.00 56.09 98 LEU A O 1
ATOM 818 N N . ASN A 1 99 ? 4.705 3.223 -22.569 1.00 70.25 99 ASN A N 1
ATOM 819 C CA . ASN A 1 99 ? 3.627 3.732 -21.688 1.00 70.25 99 ASN A CA 1
ATOM 820 C C . ASN A 1 99 ? 3.692 3.342 -20.191 1.00 70.25 99 ASN A C 1
ATOM 822 O O . ASN A 1 99 ? 2.709 2.903 -19.593 1.00 70.25 99 ASN A O 1
ATOM 826 N N . ARG A 1 100 ? 4.835 3.592 -19.538 1.00 67.94 100 ARG A N 1
ATOM 827 C CA . ARG A 1 100 ? 5.071 3.280 -18.109 1.00 67.94 100 ARG A CA 1
ATOM 828 C C . ARG A 1 100 ? 4.100 3.919 -17.132 1.00 67.94 100 ARG A C 1
ATOM 830 O O . ARG A 1 100 ? 3.595 3.216 -16.268 1.00 67.94 100 ARG A O 1
ATOM 837 N N . LYS A 1 101 ? 3.823 5.220 -17.269 1.00 72.69 101 LYS A N 1
ATOM 838 C CA . LYS A 1 101 ? 2.870 5.914 -16.387 1.00 72.69 101 LYS A CA 1
ATOM 839 C C . LYS A 1 101 ? 1.508 5.221 -16.414 1.00 72.69 101 LYS A C 1
ATOM 841 O O . LYS A 1 101 ? 0.944 4.943 -15.369 1.00 72.69 101 LYS A O 1
ATOM 846 N N . LYS A 1 102 ? 1.040 4.836 -17.607 1.00 79.56 102 LYS A N 1
ATOM 847 C CA . LYS A 1 102 ? -0.212 4.089 -17.786 1.00 79.56 102 LYS A CA 1
ATOM 848 C C . LYS A 1 102 ? -0.163 2.710 -17.120 1.00 79.56 102 LYS A C 1
ATOM 850 O O . LYS A 1 102 ? -1.126 2.318 -16.474 1.00 79.56 102 LYS A O 1
ATOM 855 N N . TYR A 1 103 ? 0.950 1.987 -17.249 1.00 78.44 103 TYR A N 1
ATOM 856 C CA . TYR A 1 103 ? 1.129 0.694 -16.583 1.00 78.44 103 TYR A CA 1
ATOM 857 C C . TYR A 1 103 ? 1.133 0.818 -15.052 1.00 78.44 103 TYR A C 1
ATOM 859 O O . TYR A 1 103 ? 0.417 0.077 -14.385 1.00 78.44 103 TYR A O 1
ATOM 867 N N . ILE A 1 104 ? 1.904 1.760 -14.504 1.00 76.44 104 ILE A N 1
ATOM 868 C CA . ILE A 1 104 ? 1.991 2.003 -13.059 1.00 76.44 104 ILE A CA 1
ATOM 869 C C . ILE A 1 104 ? 0.631 2.446 -12.523 1.00 76.44 104 ILE A C 1
ATOM 871 O O . ILE A 1 104 ? 0.154 1.860 -11.559 1.00 76.44 104 ILE A O 1
ATOM 875 N N . ASN A 1 105 ? -0.045 3.378 -13.199 1.00 79.88 105 ASN A N 1
ATOM 876 C CA . ASN A 1 105 ? -1.397 3.798 -12.833 1.00 79.88 105 ASN A CA 1
ATOM 877 C C . ASN A 1 105 ? -2.356 2.612 -12.767 1.00 79.88 105 ASN A C 1
ATOM 879 O O . ASN A 1 105 ? -3.052 2.475 -11.771 1.00 79.88 105 ASN A O 1
ATOM 883 N N . ARG A 1 106 ? -2.320 1.707 -13.753 1.00 82.88 106 ARG A N 1
ATOM 884 C CA . ARG A 1 106 ? -3.147 0.494 -13.743 1.00 82.88 106 ARG A CA 1
ATOM 885 C C . ARG A 1 106 ? -2.831 -0.426 -12.561 1.00 82.88 106 ARG A C 1
ATOM 887 O O . ARG A 1 106 ? -3.731 -1.051 -12.018 1.00 82.88 106 ARG A O 1
ATOM 894 N N . LYS A 1 107 ? -1.563 -0.536 -12.155 1.00 82.12 107 LYS A N 1
ATOM 895 C CA . LYS A 1 107 ? -1.176 -1.324 -10.971 1.00 82.12 107 LYS A CA 1
ATOM 896 C C . LYS A 1 107 ? -1.646 -0.681 -9.674 1.00 82.12 107 LYS A C 1
ATOM 898 O O . LYS A 1 107 ? -2.143 -1.388 -8.808 1.00 82.12 107 LYS A O 1
ATOM 903 N N . VAL A 1 108 ? -1.561 0.640 -9.576 1.00 81.62 108 VAL A N 1
ATOM 904 C CA . VAL A 1 108 ? -2.108 1.375 -8.433 1.00 81.62 108 VAL A CA 1
ATOM 905 C C . VAL A 1 108 ? -3.638 1.290 -8.402 1.00 81.62 108 VAL A C 1
ATOM 907 O O . VAL A 1 108 ? -4.208 1.109 -7.339 1.00 81.62 108 VAL A O 1
ATOM 910 N N . GLU A 1 109 ? -4.316 1.334 -9.549 1.00 85.06 109 GLU A N 1
ATOM 911 C CA . GLU A 1 109 ? -5.763 1.086 -9.639 1.00 85.06 109 GLU A CA 1
ATOM 912 C C . GLU A 1 109 ? -6.128 -0.317 -9.145 1.00 85.06 109 GLU A C 1
ATOM 914 O O . GLU A 1 109 ? -7.081 -0.454 -8.391 1.00 85.06 109 GLU A O 1
ATOM 919 N N . MET A 1 110 ? -5.345 -1.348 -9.484 1.00 83.19 110 MET A N 1
ATOM 920 C CA . MET A 1 110 ? -5.553 -2.692 -8.928 1.00 83.19 110 MET A CA 1
ATOM 921 C C . MET A 1 110 ? -5.416 -2.715 -7.400 1.00 83.19 110 MET A C 1
ATOM 923 O O . MET A 1 110 ? -6.222 -3.368 -6.748 1.00 83.19 110 MET A O 1
ATOM 927 N N . LEU A 1 111 ? -4.438 -1.997 -6.833 1.00 82.19 111 LEU A N 1
ATOM 928 C CA . LEU A 1 111 ? -4.290 -1.855 -5.378 1.00 82.19 111 LEU A CA 1
ATOM 929 C C . LEU A 1 111 ? -5.478 -1.112 -4.749 1.00 82.19 111 LEU A C 1
ATOM 931 O O . LEU A 1 111 ? -5.921 -1.476 -3.669 1.00 82.19 111 LEU A O 1
ATOM 935 N N . ILE A 1 112 ? -6.027 -0.099 -5.424 1.00 84.31 112 ILE A N 1
ATOM 936 C CA . ILE A 1 112 ? -7.212 0.635 -4.952 1.00 84.31 112 ILE A CA 1
ATOM 937 C C . ILE A 1 112 ? -8.458 -0.254 -4.977 1.00 84.31 112 ILE A C 1
ATOM 939 O O . ILE A 1 112 ? -9.216 -0.272 -4.014 1.00 84.31 112 ILE A O 1
ATOM 943 N N . GLU A 1 113 ? -8.687 -0.991 -6.063 1.00 84.00 113 GLU A N 1
ATOM 944 C CA . GLU A 1 113 ? -9.824 -1.913 -6.155 1.00 84.00 113 GLU A CA 1
ATOM 945 C C . GLU A 1 113 ? -9.711 -3.062 -5.149 1.00 84.00 113 GLU A C 1
ATOM 947 O O . GLU A 1 113 ? -10.724 -3.548 -4.661 1.00 84.00 113 GLU A O 1
ATOM 952 N N . ALA A 1 114 ? -8.489 -3.471 -4.808 1.00 79.94 114 ALA A N 1
ATOM 953 C CA . ALA A 1 114 ? -8.238 -4.402 -3.717 1.00 79.94 114 ALA A CA 1
ATOM 954 C C . ALA A 1 114 ? -8.592 -3.795 -2.363 1.00 79.94 114 ALA A C 1
ATOM 956 O O . ALA A 1 114 ? -9.358 -4.380 -1.609 1.00 79.94 114 ALA A O 1
ATOM 957 N N . LEU A 1 115 ? -8.098 -2.584 -2.100 1.00 81.88 115 LEU A N 1
ATOM 958 C CA . LEU A 1 115 ? -8.377 -1.868 -0.866 1.00 81.88 115 LEU A CA 1
ATOM 959 C C . LEU A 1 115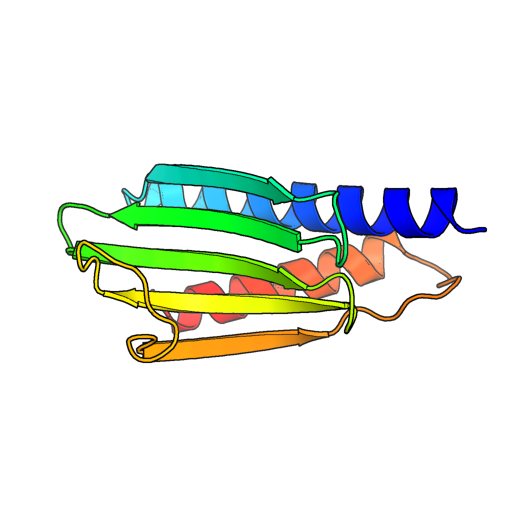 ? -9.888 -1.715 -0.630 1.00 81.88 115 LEU A C 1
ATOM 961 O O . LEU A 1 115 ? -10.355 -1.915 0.481 1.00 81.88 115 LEU A O 1
ATOM 965 N N . LYS A 1 116 ? -10.666 -1.419 -1.677 1.00 81.56 116 LYS A N 1
ATOM 966 C CA . LYS A 1 116 ? -12.134 -1.315 -1.597 1.00 81.56 116 LYS A CA 1
ATOM 967 C C . LYS A 1 116 ? -12.857 -2.624 -1.270 1.00 81.56 116 LYS A C 1
ATOM 969 O O . LYS A 1 116 ? -14.027 -2.568 -0.923 1.00 81.56 116 LYS A O 1
ATOM 974 N N . LYS A 1 117 ? -12.229 -3.781 -1.487 1.00 78.06 117 LYS A N 1
ATOM 975 C CA . LYS A 1 117 ? -12.805 -5.083 -1.111 1.00 78.06 117 LYS A CA 1
ATOM 976 C C . LYS A 1 117 ? -12.528 -5.428 0.348 1.00 78.06 117 LYS A C 1
ATOM 978 O O . LYS A 1 117 ? -13.310 -6.161 0.935 1.00 78.06 117 LYS A O 1
ATOM 983 N N . ILE A 1 118 ? -11.415 -4.910 0.865 1.00 74.25 118 ILE A N 1
ATOM 984 C CA . ILE A 1 118 ? -10.924 -5.122 2.226 1.00 74.25 118 ILE A CA 1
ATOM 985 C C . ILE A 1 118 ? -11.642 -4.197 3.229 1.00 74.25 118 ILE A C 1
ATOM 987 O O . ILE A 1 118 ? -11.896 -4.585 4.364 1.00 74.25 118 ILE A O 1
ATOM 991 N N . LEU A 1 119 ? -11.940 -2.956 2.824 1.00 73.75 119 LEU A N 1
ATOM 992 C CA . LEU A 1 119 ? -12.632 -1.945 3.640 1.00 73.75 119 LEU A CA 1
ATOM 993 C C . LEU A 1 119 ? -14.154 -2.113 3.630 1.00 73.75 119 LEU A C 1
ATOM 995 O O . LEU A 1 119 ? -14.756 -1.861 4.699 1.00 73.75 119 LEU A O 1
#

pLDDT: mean 74.35, std 13.39, range [44.0, 93.5]

Foldseek 3Di:
DVVVLVVLLVVLVVVLVVVVCVVQVVVQWDWDDFDFDPPDFTKTKIKIARPVQQKIWMWMATNVQQWIKIFIARNDVDDDPVRTPDIDIQHDDRDPDDPSVVVSVVSSVVVVVVVVVRD

Sequence (119 aa):
MLNYIRENIDYAQEQAKQKLSLILDNLGYKLVTDLHNKEGIETRIYQWINLQSKHCIQLIWDGKENWFDLGEFQCTGNLDYLNATEILLVPIRRGKLLNRKKYINRKVEMLIEALKKIL

Organism: Fluviicola taffensis (strain DSM 16823 / NCIMB 13979 / RW262) (NCBI:txid755732)